Protein AF-N6U558-F1 (afdb_monomer)

Solvent-accessible surface area (backbone atoms only — not comparable to full-atom values): 6284 Å² total; per-residue (Å²): 113,71,83,38,68,49,45,67,68,68,75,43,66,54,74,41,62,92,48,50,87,81,51,66,92,85,68,56,71,74,78,37,40,43,62,58,72,71,49,43,50,45,46,43,56,66,49,49,54,56,48,51,57,55,50,53,52,51,52,54,50,51,51,52,52,51,52,53,49,53,53,50,50,52,53,51,51,53,49,51,51,50,54,54,50,51,55,50,51,51,54,52,51,53,51,50,52,52,52,52,51,51,50,52,55,56,58,73,74,106

Mean predicted aligned error: 11.91 Å

Structure (mmCIF, N/CA/C/O backbone):
data_AF-N6U558-F1
#
_entry.id   AF-N6U558-F1
#
loop_
_atom_site.group_PDB
_atom_site.id
_atom_site.type_symbol
_atom_site.label_atom_id
_atom_site.label_alt_id
_atom_site.label_comp_id
_atom_site.label_asym_id
_atom_site.label_entity_id
_atom_site.label_seq_id
_atom_site.pdbx_PDB_ins_code
_atom_site.Cartn_x
_atom_site.Cartn_y
_atom_site.Cartn_z
_atom_site.occupancy
_atom_site.B_iso_or_equiv
_atom_site.auth_seq_id
_atom_site.auth_comp_id
_atom_site.auth_asym_id
_atom_site.auth_atom_id
_atom_site.pdbx_PDB_model_num
ATOM 1 N N . MET A 1 1 ? -12.692 8.565 14.678 1.00 76.25 1 MET A N 1
ATOM 2 C CA . MET A 1 1 ? -13.703 7.898 15.538 1.00 76.25 1 MET A CA 1
ATOM 3 C C . MET A 1 1 ? -13.441 8.181 17.005 1.00 76.25 1 MET A C 1
ATOM 5 O O . MET A 1 1 ? -14.279 8.817 17.620 1.00 76.25 1 MET A O 1
ATOM 9 N N . CYS A 1 2 ? -12.275 7.806 17.535 1.00 80.00 2 CYS A N 1
ATOM 10 C CA . CYS A 1 2 ? -11.900 8.080 18.928 1.00 80.00 2 CYS A CA 1
ATOM 11 C C . CYS A 1 2 ? -11.617 9.561 19.241 1.00 80.00 2 CYS A C 1
ATOM 13 O O . CYS A 1 2 ? -11.763 9.974 20.381 1.00 80.00 2 CYS A O 1
ATOM 15 N N . GLU A 1 3 ? -11.274 10.372 18.235 1.00 81.75 3 GLU A N 1
ATOM 16 C CA . GLU A 1 3 ? -11.120 11.830 18.384 1.00 81.75 3 GLU A CA 1
ATOM 17 C C . GLU A 1 3 ? -12.453 12.599 18.371 1.00 81.75 3 GLU A C 1
ATOM 19 O O . GLU A 1 3 ? -12.466 13.814 18.551 1.00 81.75 3 GLU A O 1
ATOM 24 N N . ASN A 1 4 ? -13.591 11.927 18.142 1.00 84.25 4 ASN A N 1
ATOM 25 C CA . ASN A 1 4 ? -14.886 12.602 18.180 1.00 84.25 4 ASN A CA 1
ATOM 26 C C . ASN A 1 4 ? -15.217 12.976 19.640 1.00 84.25 4 ASN A C 1
ATOM 28 O O . ASN A 1 4 ? -15.329 12.072 20.474 1.00 84.25 4 ASN A O 1
ATOM 32 N N . PRO A 1 5 ? -15.445 14.264 19.960 1.00 82.06 5 PRO A N 1
ATOM 33 C CA . PRO A 1 5 ? -15.710 14.708 21.327 1.00 82.06 5 PRO A CA 1
ATOM 34 C C . PRO A 1 5 ? -16.954 14.064 21.951 1.00 82.06 5 PRO A C 1
ATOM 36 O O . PRO A 1 5 ? -16.992 13.912 23.167 1.00 82.06 5 PRO A O 1
ATOM 39 N N . ARG A 1 6 ? -17.945 13.639 21.152 1.00 82.12 6 ARG A N 1
ATOM 40 C CA . ARG A 1 6 ? -19.150 12.944 21.645 1.00 82.12 6 ARG A CA 1
ATOM 41 C C . ARG A 1 6 ? -18.889 11.489 22.040 1.00 82.12 6 ARG A C 1
ATOM 43 O O . ARG A 1 6 ? -19.523 10.980 22.955 1.00 82.12 6 ARG A O 1
ATOM 50 N N . VAL A 1 7 ? -17.931 10.838 21.383 1.00 82.81 7 VAL A N 1
ATOM 51 C CA . VAL A 1 7 ? -17.469 9.487 21.745 1.00 82.81 7 VAL A CA 1
ATOM 52 C C . VAL A 1 7 ? -16.530 9.567 22.950 1.00 82.81 7 VAL A C 1
ATOM 54 O O . VAL A 1 7 ? -16.625 8.756 23.866 1.00 82.81 7 VAL A O 1
ATOM 57 N N . ALA A 1 8 ? -15.673 10.593 22.997 1.00 76.12 8 ALA A N 1
ATOM 58 C CA . ALA A 1 8 ? -14.794 10.855 24.136 1.00 76.12 8 ALA A CA 1
ATOM 59 C C . ALA A 1 8 ? -15.571 11.211 25.418 1.00 76.12 8 ALA A C 1
ATOM 61 O O . ALA A 1 8 ? -15.141 10.851 26.510 1.00 76.12 8 ALA A O 1
ATOM 62 N N . SER A 1 9 ? -16.723 11.881 25.289 1.00 80.88 9 SER A N 1
ATOM 63 C CA . SER A 1 9 ? -17.636 12.189 26.397 1.00 80.88 9 SER A CA 1
ATOM 64 C C . SER A 1 9 ? -18.679 11.101 26.675 1.00 80.88 9 SER A C 1
ATOM 66 O O . SER A 1 9 ? -19.577 11.330 27.485 1.00 80.88 9 SER A O 1
ATOM 68 N N . LEU A 1 10 ? -18.568 9.930 26.027 1.00 78.44 10 LEU A N 1
ATOM 69 C CA . LEU A 1 10 ? -19.460 8.770 26.196 1.00 78.44 10 LEU A CA 1
ATOM 70 C C . LEU A 1 10 ? -20.935 9.045 25.851 1.00 78.44 10 LEU A C 1
ATOM 72 O O . LEU A 1 10 ? -21.815 8.281 26.243 1.00 78.44 10 LEU A O 1
ATOM 76 N N . GLN A 1 11 ? -21.217 10.124 25.117 1.00 79.50 11 GLN A N 1
ATOM 77 C CA . GLN A 1 11 ? -22.566 10.454 24.654 1.00 79.50 11 GLN A CA 1
ATOM 78 C C . GLN A 1 11 ? -22.989 9.625 23.442 1.00 79.50 11 GLN A C 1
ATOM 80 O O . GLN A 1 11 ? -24.173 9.336 23.299 1.00 79.50 11 GLN A O 1
ATOM 85 N N . ASP A 1 12 ? -22.037 9.259 22.581 1.00 81.62 12 ASP A N 1
ATOM 86 C CA . ASP A 1 12 ? -22.270 8.422 21.404 1.00 81.62 12 ASP A CA 1
ATOM 87 C C . ASP A 1 12 ? -21.420 7.148 21.464 1.00 81.62 12 ASP A C 1
ATOM 89 O O . ASP A 1 12 ? -20.287 7.150 21.954 1.00 81.62 12 ASP A O 1
ATOM 93 N N . SER A 1 13 ? -21.958 6.064 20.903 1.00 83.69 13 SER A N 1
ATOM 94 C CA . SER A 1 13 ? -21.240 4.810 20.705 1.00 83.69 13 SER A CA 1
ATOM 95 C C . SER A 1 13 ? -20.487 4.769 19.376 1.00 83.69 13 SER A C 1
ATOM 97 O O . SER A 1 13 ? -20.794 5.499 18.430 1.00 83.69 13 SER A O 1
ATOM 99 N N . ILE A 1 14 ? -19.463 3.914 19.295 1.00 87.00 14 ILE A N 1
ATOM 100 C CA . ILE A 1 14 ? -18.736 3.695 18.039 1.00 87.00 14 ILE A CA 1
ATOM 101 C C . ILE A 1 14 ? -19.512 2.662 17.228 1.00 87.00 14 ILE A C 1
ATOM 103 O O . ILE A 1 14 ? -19.491 1.473 17.545 1.00 87.00 14 ILE A O 1
ATOM 107 N N . ASP A 1 15 ? -20.193 3.125 16.183 1.00 88.56 15 ASP A N 1
ATOM 108 C CA . ASP A 1 15 ? -20.965 2.274 15.284 1.00 88.56 15 ASP A CA 1
ATOM 109 C C . ASP A 1 15 ? -20.090 1.738 14.134 1.00 88.56 15 ASP A C 1
ATOM 111 O O . ASP A 1 15 ? -19.544 2.500 13.328 1.00 88.56 15 ASP A O 1
ATOM 115 N N . LEU A 1 16 ? -19.940 0.412 14.064 1.00 88.88 16 LEU A N 1
ATOM 116 C CA . LEU A 1 16 ? -19.176 -0.300 13.034 1.00 88.88 16 LEU A CA 1
ATOM 117 C C . LEU A 1 16 ? -20.085 -0.955 11.985 1.00 88.88 16 LEU A C 1
ATOM 119 O O . LEU A 1 16 ? -19.591 -1.696 11.137 1.00 88.88 16 LEU A O 1
ATOM 123 N N . THR A 1 17 ? -21.391 -0.673 11.982 1.00 87.31 17 THR A N 1
ATOM 124 C CA . THR A 1 17 ? -22.338 -1.229 10.995 1.00 87.31 17 THR A CA 1
ATOM 125 C C . THR A 1 17 ? -21.988 -0.867 9.550 1.00 87.31 17 THR A C 1
ATOM 127 O O . THR A 1 17 ? -22.227 -1.666 8.648 1.00 87.31 17 THR A O 1
ATOM 130 N N . GLN A 1 18 ? -21.334 0.275 9.306 1.00 87.31 18 GLN A N 1
ATOM 131 C CA . GLN A 1 18 ? -20.793 0.612 7.978 1.00 87.31 18 GLN A CA 1
ATOM 132 C C . GLN A 1 18 ? -19.755 -0.408 7.473 1.00 87.31 18 GLN A C 1
ATOM 134 O O . GLN A 1 18 ? -19.547 -0.551 6.271 1.00 87.31 18 GLN A O 1
ATOM 139 N N . PHE A 1 19 ? -19.128 -1.145 8.390 1.00 89.12 19 PHE A N 1
ATOM 140 C CA . PHE A 1 19 ? -18.164 -2.202 8.116 1.00 89.12 19 PHE A CA 1
ATOM 141 C C . PHE A 1 19 ? -18.780 -3.595 8.251 1.00 89.12 19 PHE A C 1
ATOM 143 O O . PHE A 1 19 ? -18.049 -4.546 8.507 1.00 89.12 19 PHE A O 1
ATOM 150 N N . TYR A 1 20 ? -20.099 -3.751 8.067 1.00 88.06 20 TYR A N 1
ATOM 151 C CA . TYR A 1 20 ? -20.781 -5.047 8.208 1.00 88.06 20 TYR A CA 1
ATOM 152 C C . TYR A 1 20 ? -20.110 -6.179 7.407 1.00 88.06 20 TYR A C 1
ATOM 154 O O . TYR A 1 20 ? -20.148 -7.330 7.825 1.00 88.06 20 TYR A O 1
ATOM 162 N N . PHE A 1 21 ? -19.453 -5.854 6.288 1.00 89.31 21 PHE A N 1
ATOM 163 C CA . PHE A 1 21 ? -18.731 -6.807 5.444 1.00 89.31 21 PHE A CA 1
ATOM 164 C C . PHE A 1 21 ? -17.482 -7.422 6.102 1.00 89.31 21 PHE A C 1
ATOM 166 O O . PHE A 1 21 ? -17.015 -8.460 5.641 1.00 89.31 21 PHE A O 1
ATOM 173 N N . LEU A 1 22 ? -16.936 -6.813 7.164 1.00 90.38 22 LEU A N 1
ATOM 174 C CA . LEU A 1 22 ? -15.859 -7.402 7.972 1.00 90.38 22 LEU A CA 1
ATOM 175 C C . LEU A 1 22 ? -16.379 -8.451 8.965 1.00 90.38 22 LEU A C 1
ATOM 177 O O . LEU A 1 22 ? -15.579 -9.207 9.517 1.00 90.38 22 LEU A O 1
ATOM 181 N N . PHE A 1 23 ? -17.687 -8.491 9.223 1.00 90.50 23 PHE A N 1
ATOM 182 C CA . PHE A 1 23 ? -18.272 -9.366 10.230 1.00 90.50 23 PHE A CA 1
ATOM 183 C C . PHE A 1 23 ? -18.821 -10.656 9.597 1.00 90.50 23 PHE A C 1
ATOM 185 O O . PHE A 1 23 ? -19.368 -10.625 8.493 1.00 90.50 23 PHE A O 1
ATOM 192 N N . PRO A 1 24 ? -18.719 -11.807 10.288 1.00 91.12 24 PRO A N 1
ATOM 193 C CA . PRO A 1 24 ? -19.318 -13.058 9.832 1.00 91.12 24 PRO A CA 1
ATOM 194 C C . PRO A 1 24 ? -20.832 -12.949 9.600 1.00 91.12 24 PRO A C 1
ATOM 196 O O . PRO 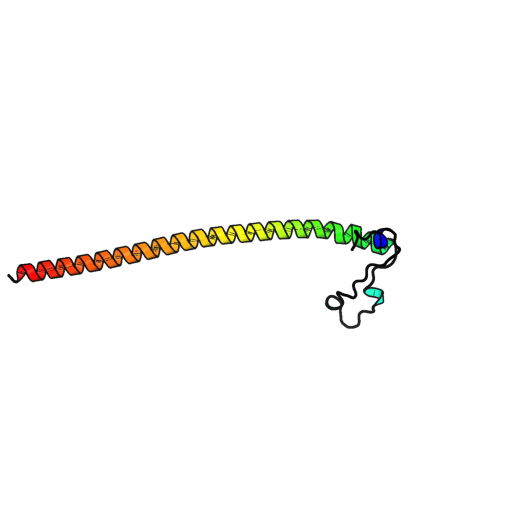A 1 24 ? -21.534 -12.194 10.284 1.00 91.12 24 PRO A O 1
ATOM 199 N N . ALA A 1 25 ? -21.356 -13.753 8.672 1.00 89.25 25 ALA A N 1
ATOM 200 C CA . ALA A 1 25 ? -22.787 -13.799 8.385 1.00 89.25 25 ALA A CA 1
ATOM 201 C C . ALA A 1 25 ? -23.601 -14.142 9.649 1.00 89.25 25 ALA A C 1
ATOM 203 O O . ALA A 1 25 ? -23.280 -15.087 10.367 1.00 89.25 25 ALA A O 1
ATOM 204 N N . GLY A 1 26 ? -24.659 -13.369 9.916 1.00 86.50 26 GLY A N 1
ATOM 205 C CA . GLY A 1 26 ? -25.514 -13.541 11.099 1.00 86.50 26 GLY A CA 1
ATOM 206 C C . GLY A 1 26 ? -25.057 -12.786 12.355 1.00 86.50 26 GLY A C 1
ATOM 207 O O . GLY A 1 26 ? -25.681 -12.938 13.405 1.00 86.50 26 GLY A O 1
ATOM 208 N N . THR A 1 27 ? -24.011 -11.956 12.268 1.00 89.81 27 THR A N 1
ATOM 209 C CA . THR A 1 27 ? -23.601 -11.084 13.381 1.00 89.81 27 THR A CA 1
ATOM 210 C C . THR A 1 27 ? -24.729 -10.115 13.750 1.00 89.81 27 THR A C 1
ATOM 212 O O . THR A 1 27 ? -25.261 -9.399 12.901 1.00 89.81 27 THR A O 1
ATOM 215 N N . ARG A 1 28 ? -25.108 -10.091 15.033 1.00 87.69 28 ARG A N 1
ATOM 216 C CA . ARG A 1 28 ? -26.146 -9.188 15.550 1.00 87.69 28 ARG A CA 1
ATOM 217 C C . ARG A 1 28 ? -25.654 -7.744 15.579 1.00 87.69 28 ARG A C 1
ATOM 219 O O . ARG A 1 28 ? -24.484 -7.494 15.859 1.00 87.69 28 ARG A O 1
ATOM 226 N N . GLN A 1 29 ? -26.562 -6.790 15.363 1.00 84.50 29 GLN A N 1
ATOM 227 C CA . GLN A 1 29 ? -26.215 -5.362 15.341 1.00 84.50 29 GLN A CA 1
ATOM 228 C C . GLN A 1 29 ? -25.626 -4.847 16.656 1.00 84.50 29 GLN A C 1
ATOM 230 O O . GLN A 1 29 ? -24.755 -3.985 16.628 1.00 84.50 29 GLN A O 1
ATOM 235 N N . GLU A 1 30 ? -26.029 -5.421 17.789 1.00 83.75 30 GLU A N 1
ATOM 236 C CA . GLU A 1 30 ? -25.462 -5.118 19.109 1.00 83.75 30 GLU A CA 1
ATOM 237 C C . GLU A 1 30 ? -23.954 -5.400 19.204 1.00 83.75 30 GLU A C 1
ATOM 239 O O . GLU A 1 30 ? -23.230 -4.656 19.852 1.00 83.75 30 GLU A O 1
ATOM 244 N N . HIS A 1 31 ? -23.448 -6.416 18.498 1.00 84.31 31 HIS A N 1
ATOM 245 C CA . HIS A 1 31 ? -22.018 -6.747 18.477 1.00 84.31 31 HIS A CA 1
ATOM 246 C C . HIS A 1 31 ? -21.214 -5.910 17.475 1.00 84.31 31 HIS A C 1
ATOM 248 O O . HIS A 1 31 ? -19.988 -5.980 17.458 1.00 84.31 31 HIS A O 1
ATOM 254 N N . MET A 1 32 ? -21.894 -5.118 16.643 1.00 86.12 32 MET A N 1
ATOM 255 C CA . MET A 1 32 ? -21.270 -4.184 15.704 1.00 86.12 32 MET A CA 1
ATOM 256 C C . MET A 1 32 ? -21.155 -2.770 16.286 1.00 86.12 32 MET A C 1
ATOM 258 O O . MET A 1 32 ? -20.690 -1.864 15.601 1.00 86.12 32 MET A O 1
ATOM 262 N N . LYS A 1 33 ? -21.559 -2.562 17.543 1.00 88.56 33 LYS A N 1
ATOM 263 C CA . LYS A 1 33 ? -21.426 -1.287 18.248 1.00 88.56 33 LYS A CA 1
ATOM 264 C C . LYS A 1 33 ? -20.517 -1.459 19.454 1.00 88.56 33 LYS A C 1
ATOM 266 O O . LYS A 1 33 ? -20.647 -2.419 20.208 1.00 88.56 33 LYS A O 1
ATOM 271 N N . VAL A 1 34 ? -19.592 -0.523 19.645 1.00 86.88 34 VAL A N 1
ATOM 272 C CA . VAL A 1 34 ? -18.768 -0.469 20.856 1.00 86.88 34 VAL A CA 1
ATOM 273 C C . VAL A 1 34 ? -19.433 0.494 21.827 1.00 86.88 34 VAL A C 1
ATOM 275 O O . VAL A 1 34 ? -19.417 1.711 21.624 1.00 86.88 34 VAL A O 1
ATOM 278 N N . GLU A 1 35 ? -20.038 -0.072 22.868 1.00 83.31 35 GLU A N 1
ATOM 279 C CA . GLU A 1 35 ? -20.814 0.649 23.877 1.00 83.31 35 GLU A CA 1
ATOM 280 C C . GLU A 1 35 ? -20.232 0.442 25.278 1.00 83.31 35 GLU A C 1
ATOM 282 O O . GLU A 1 35 ? -19.702 -0.625 25.600 1.00 83.31 35 GLU A O 1
ATOM 287 N N . GLY A 1 36 ? -20.353 1.466 26.123 1.00 83.12 36 GLY A N 1
ATOM 288 C CA . GLY A 1 36 ? -19.869 1.455 27.502 1.00 83.12 36 GLY A CA 1
ATOM 289 C C . GLY A 1 36 ? -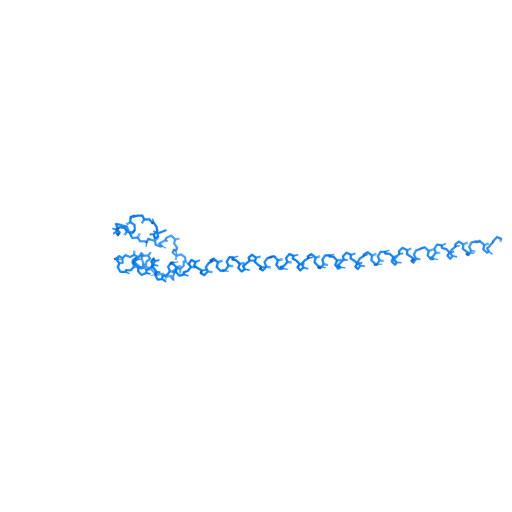18.439 1.975 27.667 1.00 83.12 36 GLY A C 1
ATOM 290 O O . GLY A 1 36 ? -17.567 1.771 26.822 1.00 83.12 36 GLY A O 1
ATOM 291 N N . GLU A 1 37 ? -18.195 2.634 28.800 1.00 82.38 37 GLU A N 1
ATOM 292 C CA . GLU A 1 37 ? -16.940 3.337 29.094 1.00 82.38 37 GLU A CA 1
ATOM 293 C C . GLU A 1 37 ? -15.708 2.438 28.996 1.00 82.38 37 GLU A C 1
ATOM 295 O O . GLU A 1 37 ? -14.723 2.792 28.346 1.00 82.38 37 GLU A O 1
ATOM 300 N N . SER A 1 38 ? -15.777 1.238 29.576 1.00 83.75 38 SER A N 1
ATOM 301 C CA . SER A 1 38 ? -14.658 0.292 29.541 1.00 83.75 38 SER A CA 1
ATOM 302 C C . SER A 1 38 ? -14.329 -0.175 28.120 1.00 83.75 38 SER A C 1
ATOM 304 O O . SER A 1 38 ? -13.154 -0.294 27.775 1.00 83.75 38 SER A O 1
ATOM 306 N N . ASN A 1 39 ? -15.345 -0.418 27.288 1.00 84.69 39 ASN A N 1
ATOM 307 C CA . ASN A 1 39 ? -15.155 -0.956 25.940 1.00 84.69 39 ASN A CA 1
ATOM 308 C C . ASN A 1 39 ? -14.657 0.119 24.973 1.00 84.69 39 ASN A C 1
ATOM 310 O O . ASN A 1 39 ? -13.749 -0.142 24.188 1.00 84.69 39 ASN A O 1
ATOM 314 N N . VAL A 1 40 ? -15.199 1.338 25.062 1.00 85.88 40 VAL A N 1
ATOM 315 C CA . VAL A 1 40 ? -14.739 2.482 24.259 1.00 85.88 40 VAL A CA 1
ATOM 316 C C . VAL A 1 40 ? -13.295 2.834 24.616 1.00 85.88 40 VAL A C 1
ATOM 318 O O . VAL A 1 40 ? -12.469 3.028 23.722 1.00 85.88 40 VAL A O 1
ATOM 321 N N . LYS A 1 41 ? -12.953 2.845 25.911 1.00 83.31 41 LYS A N 1
ATOM 322 C CA . LYS A 1 41 ? -11.586 3.113 26.367 1.00 83.31 41 LYS A CA 1
ATOM 323 C C . LYS A 1 41 ? -10.605 2.041 25.898 1.00 83.31 41 LYS A C 1
ATOM 325 O O . LYS A 1 41 ? -9.557 2.400 25.367 1.00 83.31 41 LYS A O 1
ATOM 330 N N . ALA A 1 42 ? -10.951 0.760 26.045 1.00 85.25 42 ALA A N 1
ATOM 331 C CA . ALA A 1 42 ? -10.124 -0.340 25.552 1.00 85.25 42 ALA A CA 1
ATOM 332 C C . ALA A 1 42 ? -9.938 -0.246 24.030 1.00 85.25 42 ALA A C 1
ATOM 334 O O . ALA A 1 42 ? -8.811 -0.287 23.547 1.00 85.25 42 ALA A O 1
ATOM 335 N N . PHE A 1 43 ? -11.017 -0.022 23.271 1.00 86.31 43 PHE A N 1
ATOM 336 C CA . PHE A 1 43 ? -10.969 0.137 21.815 1.00 86.31 43 PHE A CA 1
ATOM 337 C C . PHE A 1 43 ? -10.014 1.257 21.383 1.00 86.31 43 PHE A C 1
ATOM 339 O O . PHE A 1 43 ? -9.093 1.036 20.595 1.00 86.31 43 PHE A O 1
ATOM 346 N N . CYS A 1 44 ? -10.202 2.457 21.927 1.00 84.06 44 CYS A N 1
ATOM 347 C CA . CYS A 1 44 ? -9.442 3.626 21.507 1.00 84.06 44 CYS A CA 1
ATOM 348 C C . CYS A 1 44 ? -7.984 3.606 21.975 1.00 84.06 44 CYS A C 1
ATOM 350 O O . CYS A 1 44 ? -7.106 4.025 21.222 1.00 84.06 44 CYS A O 1
ATOM 352 N N . LYS A 1 45 ? -7.717 3.104 23.185 1.00 82.75 45 LYS A N 1
ATOM 353 C CA . LYS A 1 45 ? -6.370 3.101 23.761 1.00 82.75 45 LYS A CA 1
ATOM 354 C C . LYS A 1 45 ? -5.563 1.863 23.379 1.00 82.75 45 LYS A C 1
ATOM 356 O O . LYS A 1 45 ? -4.438 1.982 22.912 1.00 82.75 45 LYS A O 1
ATOM 361 N N . ASP A 1 46 ? -6.128 0.672 23.540 1.00 81.25 46 ASP A N 1
ATOM 362 C CA . ASP A 1 46 ? -5.349 -0.563 23.405 1.00 81.25 46 ASP A CA 1
ATOM 363 C C . ASP A 1 46 ? -5.262 -1.038 21.950 1.00 81.25 46 ASP A C 1
ATOM 365 O O . ASP A 1 46 ? -4.240 -1.592 21.535 1.00 81.25 46 ASP A O 1
ATOM 369 N N . TYR A 1 47 ? -6.307 -0.790 21.152 1.00 82.06 47 TYR A N 1
ATOM 370 C CA . TYR A 1 47 ? -6.364 -1.246 19.763 1.00 82.06 47 TYR A CA 1
ATOM 371 C C . TYR A 1 47 ? -5.986 -0.141 18.769 1.00 82.06 47 TYR A C 1
ATOM 373 O O . TYR A 1 47 ? -5.057 -0.326 17.983 1.00 82.06 47 TYR A O 1
ATOM 381 N N . VAL A 1 48 ? -6.654 1.017 18.795 1.00 84.50 48 VAL A N 1
ATOM 382 C CA . VAL A 1 48 ? -6.456 2.062 17.767 1.00 84.50 48 VAL A CA 1
ATOM 383 C C . VAL A 1 48 ? -5.079 2.728 17.863 1.00 84.50 48 VAL A C 1
ATOM 385 O O . VAL A 1 48 ? -4.386 2.873 16.850 1.00 84.50 48 VAL A O 1
ATOM 388 N N . GLU A 1 49 ? -4.643 3.098 19.068 1.00 81.50 49 G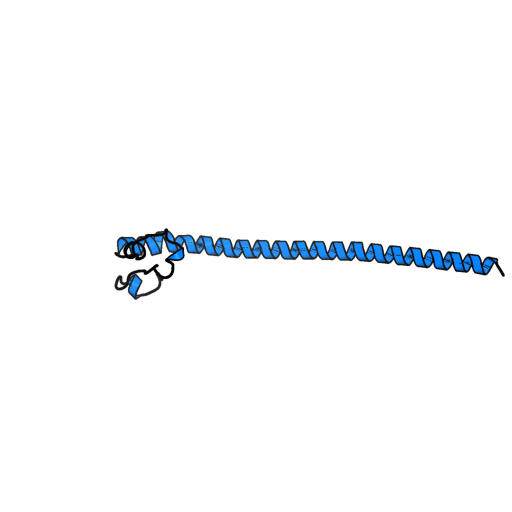LU A N 1
ATOM 389 C CA . GLU A 1 49 ? -3.358 3.782 19.268 1.00 81.50 49 GLU A CA 1
ATOM 390 C C . GLU A 1 49 ? -2.178 2.900 18.826 1.00 81.50 49 GLU A C 1
ATOM 392 O O . GLU A 1 49 ? -1.303 3.330 18.071 1.00 81.50 49 GLU A O 1
ATOM 397 N N . LYS A 1 50 ? -2.210 1.611 19.187 1.00 80.50 50 LYS A N 1
ATOM 398 C CA . LYS A 1 50 ? -1.175 0.640 18.806 1.00 80.50 50 LYS A CA 1
ATOM 399 C C . LYS A 1 50 ? -1.128 0.381 17.296 1.00 80.50 50 LYS A C 1
ATOM 401 O O . LYS A 1 50 ? -0.042 0.236 16.729 1.00 80.50 50 LYS A O 1
ATOM 406 N N . VAL A 1 51 ? -2.285 0.324 16.634 1.00 83.88 51 VAL A N 1
ATOM 407 C CA . VAL A 1 51 ? -2.369 0.090 15.181 1.00 83.88 51 VAL A CA 1
ATOM 408 C C . VAL A 1 51 ? -1.811 1.272 14.390 1.00 83.88 51 VAL A C 1
ATOM 410 O O . VAL A 1 51 ? -1.191 1.066 13.347 1.00 83.88 51 VAL A O 1
ATOM 413 N N . THR A 1 52 ? -1.941 2.494 14.905 1.00 85.06 52 THR A N 1
ATOM 414 C CA . THR A 1 52 ? -1.422 3.701 14.241 1.00 85.06 52 THR A CA 1
ATOM 415 C C . THR A 1 52 ? 0.084 3.607 13.979 1.00 85.06 52 THR A C 1
ATOM 417 O O . THR A 1 52 ? 0.543 3.888 12.872 1.00 85.06 52 THR A O 1
ATOM 420 N N . ILE A 1 53 ? 0.860 3.131 14.956 1.00 86.38 53 ILE A N 1
ATOM 421 C CA . ILE A 1 53 ? 2.316 2.973 14.808 1.00 86.38 53 ILE A CA 1
ATOM 422 C C . ILE A 1 53 ? 2.645 1.914 13.749 1.00 86.38 53 ILE A C 1
ATOM 424 O O . ILE A 1 53 ? 3.507 2.133 12.899 1.00 86.38 53 ILE A O 1
ATOM 428 N N . MET A 1 54 ? 1.931 0.783 13.761 1.00 86.94 54 MET A N 1
ATOM 429 C CA . MET A 1 54 ? 2.108 -0.277 12.761 1.00 86.94 54 MET A CA 1
ATOM 430 C C . MET A 1 54 ? 1.818 0.230 11.344 1.00 86.94 54 MET A C 1
ATOM 432 O O . MET A 1 54 ? 2.548 -0.104 10.413 1.00 86.94 54 MET A O 1
ATOM 436 N N . PHE A 1 55 ? 0.799 1.077 11.186 1.00 90.69 55 PHE A N 1
ATOM 437 C CA . PHE A 1 55 ? 0.457 1.680 9.902 1.00 90.69 55 PHE A CA 1
ATOM 438 C C . PHE A 1 55 ? 1.550 2.627 9.395 1.00 90.69 55 PHE A C 1
ATOM 440 O O . PHE A 1 55 ? 1.937 2.542 8.231 1.00 90.69 55 PHE A O 1
ATOM 447 N N . ILE A 1 56 ? 2.098 3.483 10.265 1.00 91.75 56 ILE A N 1
ATOM 448 C CA . ILE A 1 56 ? 3.203 4.384 9.902 1.00 91.75 56 ILE A CA 1
ATOM 449 C C . ILE A 1 56 ? 4.424 3.575 9.449 1.00 91.75 56 ILE A C 1
ATOM 451 O O . ILE A 1 56 ? 4.996 3.858 8.397 1.00 91.75 56 ILE A O 1
ATOM 455 N N . LEU A 1 57 ? 4.798 2.535 10.198 1.00 93.31 57 LEU A N 1
ATOM 456 C CA . LEU A 1 57 ? 5.923 1.669 9.838 1.00 93.31 57 LEU A CA 1
ATOM 457 C C . LEU A 1 57 ? 5.686 0.940 8.510 1.00 93.31 57 LEU A C 1
ATOM 459 O O . LEU A 1 57 ? 6.593 0.877 7.679 1.00 93.31 57 LEU A O 1
ATOM 463 N N . ALA A 1 58 ? 4.470 0.439 8.279 1.00 94.75 5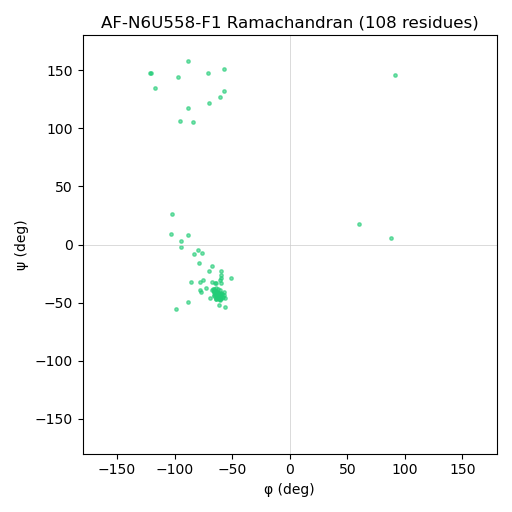8 ALA A N 1
ATOM 464 C CA . ALA A 1 58 ? 4.099 -0.197 7.020 1.00 94.75 58 ALA A CA 1
ATOM 465 C C . ALA A 1 58 ? 4.166 0.785 5.838 1.00 94.75 58 ALA A C 1
ATOM 467 O O . ALA A 1 58 ? 4.706 0.438 4.789 1.00 94.75 58 ALA A O 1
ATOM 468 N N . ALA A 1 59 ? 3.690 2.022 6.011 1.00 95.62 59 ALA A N 1
ATOM 469 C CA . ALA A 1 59 ? 3.747 3.056 4.980 1.00 95.62 59 ALA A CA 1
ATOM 470 C C . ALA A 1 59 ? 5.195 3.436 4.630 1.00 95.62 59 ALA A C 1
ATOM 472 O O . ALA A 1 59 ? 5.556 3.481 3.454 1.00 95.62 59 ALA A O 1
ATOM 473 N N . VAL A 1 60 ? 6.047 3.641 5.640 1.00 97.25 60 VAL A N 1
ATOM 474 C CA . VAL A 1 60 ? 7.478 3.918 5.435 1.00 97.25 60 VAL A CA 1
ATOM 475 C C . VAL A 1 60 ? 8.160 2.743 4.732 1.00 97.25 60 VAL A C 1
ATOM 477 O O . VAL A 1 60 ? 8.900 2.946 3.771 1.00 97.25 60 VAL A O 1
ATOM 480 N N . SER A 1 61 ? 7.872 1.509 5.155 1.00 96.69 61 SER A N 1
ATOM 481 C CA . SER A 1 61 ? 8.404 0.302 4.517 1.00 96.69 61 SER A CA 1
ATOM 482 C C . SER A 1 61 ? 7.985 0.196 3.047 1.00 96.69 61 SER A C 1
ATOM 484 O O . SER A 1 61 ? 8.834 -0.048 2.191 1.00 96.69 61 SER A O 1
ATOM 486 N N . ALA A 1 62 ? 6.715 0.459 2.729 1.00 97.50 62 ALA A N 1
ATOM 487 C CA . ALA A 1 62 ? 6.221 0.446 1.355 1.00 97.50 62 ALA A CA 1
ATOM 488 C C . ALA A 1 62 ? 6.941 1.480 0.474 1.00 97.50 62 ALA A C 1
ATOM 490 O O . ALA A 1 62 ? 7.351 1.156 -0.641 1.00 97.50 62 ALA A O 1
ATOM 491 N N . VAL A 1 63 ? 7.167 2.697 0.983 1.00 96.88 63 VAL A N 1
ATOM 492 C CA . VAL A 1 63 ? 7.929 3.733 0.265 1.00 96.88 63 VAL A CA 1
ATOM 493 C C . VAL A 1 63 ? 9.366 3.282 0.005 1.00 96.88 63 VAL A C 1
ATOM 495 O O . VAL A 1 63 ? 9.851 3.426 -1.117 1.00 96.88 63 VAL A O 1
ATOM 498 N N . LEU A 1 64 ? 10.037 2.693 0.999 1.00 97.12 64 LEU A N 1
ATOM 499 C CA . LEU A 1 64 ? 11.398 2.174 0.830 1.00 97.12 64 LEU A CA 1
ATOM 500 C C . LEU A 1 64 ? 11.461 1.086 -0.246 1.00 97.12 64 LEU A C 1
ATOM 502 O O . LEU A 1 64 ? 12.327 1.149 -1.115 1.00 97.12 64 LEU A O 1
ATOM 506 N N . VAL A 1 65 ? 10.518 0.139 -0.242 1.00 98.06 65 VAL A N 1
ATOM 507 C CA . VAL A 1 65 ? 10.439 -0.920 -1.262 1.00 98.06 65 VAL A CA 1
ATOM 508 C C . VAL A 1 65 ? 10.231 -0.329 -2.656 1.00 98.06 65 VAL A C 1
ATOM 510 O O . VAL A 1 65 ? 10.919 -0.727 -3.596 1.00 98.06 65 VAL A O 1
ATOM 513 N N . ILE A 1 66 ? 9.334 0.650 -2.802 1.00 97.75 66 ILE A N 1
ATOM 514 C CA . ILE A 1 66 ? 9.094 1.327 -4.086 1.00 97.75 66 ILE A CA 1
ATOM 515 C C . ILE A 1 66 ? 10.367 2.025 -4.574 1.00 97.75 66 ILE A C 1
ATOM 517 O O . ILE A 1 66 ? 10.744 1.867 -5.735 1.00 97.75 66 ILE A O 1
ATOM 521 N N . LEU A 1 67 ? 11.070 2.749 -3.698 1.00 96.75 67 LEU A N 1
ATOM 522 C CA . LEU A 1 67 ? 12.333 3.396 -4.054 1.00 96.75 67 LEU A CA 1
ATOM 523 C C . LEU A 1 67 ? 13.392 2.371 -4.469 1.00 96.75 67 LEU A C 1
ATOM 525 O O . LEU A 1 67 ? 14.062 2.577 -5.482 1.00 96.75 67 LEU A O 1
ATOM 529 N N . SER A 1 68 ? 13.524 1.255 -3.749 1.00 96.69 68 SER A N 1
ATOM 530 C CA . SER A 1 68 ? 14.432 0.168 -4.130 1.00 96.69 68 SER A CA 1
ATOM 531 C C . SER A 1 68 ? 14.094 -0.411 -5.506 1.00 96.69 68 SER A C 1
ATOM 533 O O . SER A 1 68 ? 14.997 -0.626 -6.314 1.00 96.69 68 SER A O 1
ATOM 535 N N . LEU A 1 69 ? 12.809 -0.607 -5.813 1.00 97.00 69 LEU A N 1
ATOM 536 C CA . LEU A 1 69 ? 12.364 -1.097 -7.120 1.00 97.00 69 LEU A CA 1
ATOM 537 C C . LEU A 1 69 ? 12.656 -0.101 -8.247 1.00 97.00 69 LEU A C 1
ATOM 539 O O . LEU A 1 69 ? 13.110 -0.513 -9.311 1.00 97.00 69 LEU A O 1
ATOM 543 N N . ILE A 1 70 ? 12.460 1.200 -8.019 1.00 97.44 70 ILE A N 1
ATOM 544 C CA . ILE A 1 70 ? 12.802 2.239 -9.003 1.00 97.44 70 ILE A CA 1
ATOM 545 C C . ILE A 1 70 ? 14.301 2.206 -9.319 1.00 97.44 70 ILE A C 1
ATOM 547 O O . ILE A 1 70 ? 14.679 2.227 -10.489 1.00 97.44 70 ILE A O 1
ATOM 551 N N . HIS A 1 71 ? 15.157 2.105 -8.298 1.00 94.81 71 HIS A N 1
ATOM 552 C CA . HIS A 1 71 ? 16.605 1.993 -8.503 1.00 94.81 71 HIS A CA 1
ATOM 553 C C . HIS A 1 71 ? 16.969 0.715 -9.260 1.00 94.81 71 HIS A C 1
ATOM 555 O O . HIS A 1 71 ? 17.768 0.756 -10.194 1.00 94.81 71 HIS A O 1
ATOM 561 N N . TYR A 1 72 ? 16.346 -0.409 -8.907 1.00 96.25 72 TYR A N 1
ATOM 562 C CA . TYR A 1 72 ? 16.545 -1.666 -9.617 1.00 96.25 72 TYR A CA 1
ATOM 563 C C . TYR A 1 72 ? 16.173 -1.550 -11.103 1.00 96.25 72 TYR A C 1
ATOM 565 O O . TYR A 1 72 ? 16.961 -1.934 -11.968 1.00 96.25 72 TYR A O 1
ATOM 573 N N . LEU A 1 73 ? 15.021 -0.949 -11.414 1.00 93.06 73 LEU A N 1
ATOM 574 C CA . LEU A 1 73 ? 14.577 -0.710 -12.789 1.00 93.06 73 LEU A CA 1
ATOM 575 C C . LEU A 1 73 ? 15.498 0.251 -13.545 1.00 93.06 73 LEU A C 1
ATOM 577 O O . LEU A 1 73 ? 15.766 0.027 -14.723 1.00 93.06 73 LEU A O 1
ATOM 581 N N . MET A 1 74 ? 16.021 1.285 -12.883 1.00 94.81 74 MET A N 1
ATOM 582 C CA . MET A 1 74 ? 16.991 2.205 -13.480 1.00 94.81 74 MET A CA 1
ATOM 583 C C . MET A 1 74 ? 18.272 1.466 -13.894 1.00 94.81 74 MET A C 1
ATOM 585 O O . MET A 1 74 ? 18.725 1.612 -15.030 1.00 94.81 74 MET A O 1
ATOM 589 N N . CYS A 1 75 ? 18.818 0.623 -13.012 1.00 93.44 75 CYS A N 1
ATOM 590 C CA . CYS A 1 75 ? 19.988 -0.204 -13.314 1.00 93.44 75 CYS A CA 1
ATOM 591 C C . CYS A 1 75 ? 19.708 -1.201 -14.446 1.00 93.44 75 CYS A C 1
ATOM 593 O O . CYS A 1 75 ? 20.542 -1.378 -15.336 1.00 93.44 75 CYS A O 1
ATOM 595 N N . LEU A 1 76 ? 18.527 -1.825 -14.443 1.00 92.88 76 LEU A N 1
ATOM 596 C CA . LEU A 1 76 ? 18.105 -2.740 -15.501 1.00 92.88 76 LEU A CA 1
ATOM 597 C C . LEU A 1 76 ? 18.024 -2.022 -16.856 1.00 92.88 76 LEU A C 1
ATOM 599 O O . LEU A 1 76 ? 18.523 -2.533 -17.856 1.00 92.88 76 LEU A O 1
ATOM 603 N N . ALA A 1 77 ? 17.444 -0.820 -16.884 1.00 91.94 77 ALA A N 1
ATOM 604 C CA . ALA A 1 77 ? 17.317 -0.012 -18.091 1.00 91.94 77 ALA A CA 1
ATOM 605 C C . ALA A 1 77 ? 18.682 0.438 -18.631 1.00 91.94 77 ALA A C 1
ATOM 607 O O . ALA A 1 77 ? 18.914 0.359 -19.837 1.00 91.94 77 ALA A O 1
ATOM 608 N N . ALA A 1 78 ? 19.599 0.857 -17.754 1.00 91.88 78 ALA A N 1
ATOM 609 C CA . ALA A 1 78 ? 20.960 1.220 -18.141 1.00 91.88 78 ALA A CA 1
ATOM 610 C C . ALA A 1 78 ? 21.718 0.022 -18.735 1.00 91.88 78 ALA A C 1
ATOM 612 O O . ALA A 1 78 ? 22.359 0.156 -19.777 1.00 91.88 78 ALA A O 1
ATOM 613 N N . ASN A 1 79 ? 21.590 -1.157 -18.118 1.00 92.06 79 ASN A N 1
ATOM 614 C CA . ASN A 1 79 ? 22.192 -2.387 -18.628 1.00 92.06 79 ASN A CA 1
ATOM 615 C C . ASN A 1 79 ? 21.596 -2.776 -19.993 1.00 92.06 79 ASN A C 1
ATOM 617 O O . ASN A 1 79 ? 22.329 -2.996 -20.956 1.00 92.06 79 ASN A O 1
ATOM 621 N N . TYR A 1 80 ? 20.268 -2.750 -20.118 1.00 90.12 80 TYR A N 1
ATOM 622 C CA . TYR A 1 80 ? 19.590 -3.019 -21.384 1.00 90.12 80 TYR A CA 1
ATOM 623 C C . TYR A 1 80 ? 20.028 -2.058 -22.499 1.00 90.12 80 TYR A C 1
ATOM 625 O O . TYR A 1 80 ? 20.332 -2.494 -23.609 1.00 90.12 80 TYR A O 1
ATOM 633 N N . ALA A 1 81 ? 20.107 -0.756 -22.211 1.00 89.06 81 ALA A N 1
ATOM 634 C CA . ALA A 1 81 ? 20.576 0.238 -23.171 1.00 89.06 81 ALA A CA 1
ATOM 635 C C . ALA A 1 81 ? 22.039 0.001 -23.568 1.00 89.06 81 ALA A C 1
ATOM 637 O O . ALA A 1 81 ? 22.370 0.095 -24.748 1.00 89.06 81 ALA A O 1
ATOM 638 N N . HIS A 1 82 ? 22.901 -0.349 -22.611 1.00 86.38 82 HIS A N 1
ATOM 639 C CA . HIS A 1 82 ? 24.301 -0.664 -22.874 1.00 86.38 82 HIS A CA 1
ATOM 640 C C . HIS A 1 82 ? 24.450 -1.871 -23.812 1.00 86.38 82 HIS A C 1
ATOM 642 O O . HIS A 1 82 ? 25.103 -1.749 -24.847 1.00 86.38 82 HIS A O 1
ATOM 648 N N . ILE A 1 83 ? 23.797 -2.999 -23.508 1.00 85.62 83 ILE A N 1
ATOM 649 C CA . ILE A 1 83 ? 23.843 -4.208 -24.349 1.00 85.62 83 ILE A CA 1
ATOM 650 C C . ILE A 1 83 ? 23.298 -3.908 -25.748 1.00 85.62 83 ILE A C 1
ATOM 652 O O . ILE A 1 83 ? 23.953 -4.194 -26.748 1.00 85.62 83 ILE A O 1
ATOM 656 N N . ARG A 1 84 ? 22.135 -3.254 -25.837 1.00 86.19 84 ARG A N 1
ATOM 657 C CA . ARG A 1 84 ? 21.517 -2.919 -27.125 1.00 86.19 84 ARG A CA 1
ATOM 658 C C . ARG A 1 84 ? 22.391 -1.987 -27.966 1.00 86.19 84 ARG A C 1
ATOM 660 O O . ARG A 1 84 ? 22.453 -2.139 -29.185 1.00 86.19 84 ARG A O 1
ATOM 667 N N . ASN A 1 85 ? 23.059 -1.024 -27.335 1.00 80.44 85 ASN A N 1
ATOM 668 C CA . ASN A 1 85 ? 23.983 -0.129 -28.027 1.00 80.44 85 ASN A CA 1
ATOM 669 C C . ASN A 1 85 ? 25.222 -0.880 -28.529 1.00 80.44 85 ASN A C 1
ATOM 671 O O . ASN A 1 85 ? 25.654 -0.629 -29.653 1.00 80.44 85 ASN A O 1
ATOM 675 N N . GLN A 1 86 ? 25.759 -1.823 -27.747 1.00 83.12 86 GLN A N 1
ATOM 676 C CA . GLN A 1 86 ? 26.863 -2.680 -28.185 1.00 83.12 86 GLN A CA 1
ATOM 677 C C . GLN A 1 86 ? 26.470 -3.554 -29.381 1.00 83.12 86 GLN A C 1
ATOM 679 O O . GLN A 1 86 ? 27.203 -3.593 -30.366 1.00 83.12 86 GLN A O 1
ATO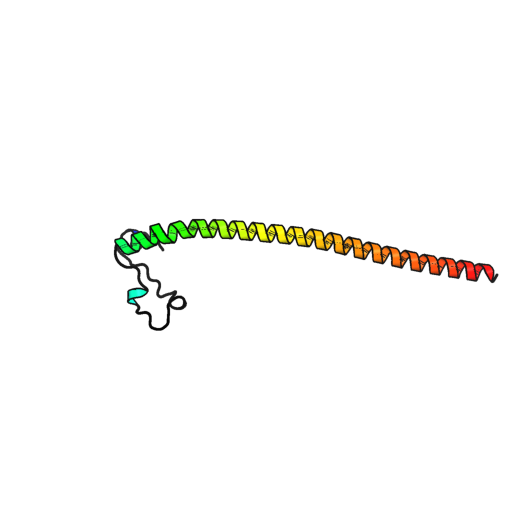M 684 N N . GLU A 1 87 ? 25.295 -4.187 -29.351 1.00 82.62 87 GLU A N 1
ATOM 685 C CA . GLU A 1 87 ? 24.786 -4.971 -30.486 1.00 82.62 87 GLU A CA 1
ATOM 686 C C . GLU A 1 87 ? 24.647 -4.121 -31.750 1.00 82.62 87 GLU A C 1
ATOM 688 O O . GLU A 1 87 ? 25.027 -4.544 -32.841 1.00 82.62 87 GLU A O 1
ATOM 693 N N . LYS A 1 88 ? 24.129 -2.895 -31.613 1.00 76.19 88 LYS A N 1
ATOM 694 C CA . LYS A 1 88 ? 24.013 -1.965 -32.740 1.00 76.19 88 LYS A CA 1
ATOM 695 C C . LYS A 1 88 ? 25.375 -1.574 -33.294 1.00 76.19 88 LYS A C 1
ATOM 697 O O . LYS A 1 88 ? 25.528 -1.525 -34.510 1.00 76.19 88 LYS A O 1
ATOM 702 N N . PHE A 1 89 ? 26.353 -1.325 -32.429 1.00 81.81 89 PHE A N 1
ATOM 703 C CA . PHE A 1 89 ? 27.707 -0.986 -32.853 1.00 81.81 89 PHE A CA 1
ATOM 704 C C . PHE A 1 89 ? 28.372 -2.133 -33.627 1.00 81.81 89 PHE A C 1
ATOM 706 O O . PHE A 1 89 ? 28.931 -1.895 -34.694 1.00 81.81 89 PHE A O 1
ATOM 713 N N . LEU A 1 90 ? 28.235 -3.373 -33.146 1.00 85.19 90 LEU A N 1
ATOM 714 C CA . LEU A 1 90 ? 28.725 -4.565 -33.849 1.00 85.19 90 LEU A CA 1
ATOM 715 C C . LEU A 1 90 ? 28.064 -4.722 -35.226 1.00 85.19 90 LEU A C 1
ATOM 717 O O . LEU A 1 90 ? 28.760 -4.891 -36.221 1.00 85.19 90 LEU A O 1
ATOM 721 N N . GLN A 1 91 ? 26.738 -4.551 -35.311 1.00 85.94 91 GLN A N 1
ATOM 722 C CA . GLN A 1 91 ? 26.016 -4.582 -36.592 1.00 85.94 91 GLN A CA 1
ATOM 723 C C . GLN A 1 91 ? 26.543 -3.540 -37.590 1.00 85.94 91 GLN A C 1
ATOM 725 O O . GLN A 1 91 ? 26.673 -3.836 -38.776 1.00 85.94 91 G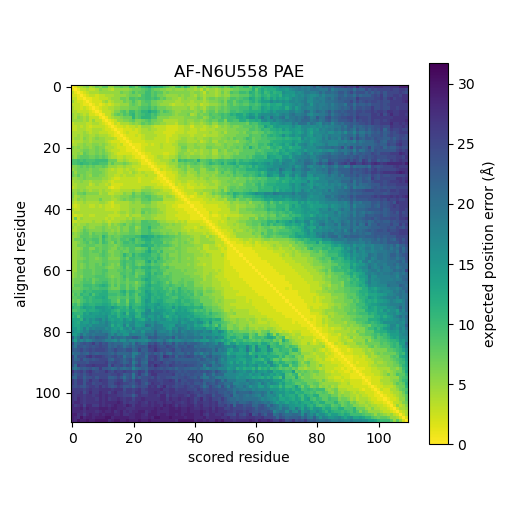LN A O 1
ATOM 730 N N . PHE A 1 92 ? 26.849 -2.321 -37.133 1.00 86.25 92 PHE A N 1
ATOM 731 C CA . PHE A 1 92 ? 27.430 -1.293 -38.001 1.00 86.25 92 PHE A CA 1
A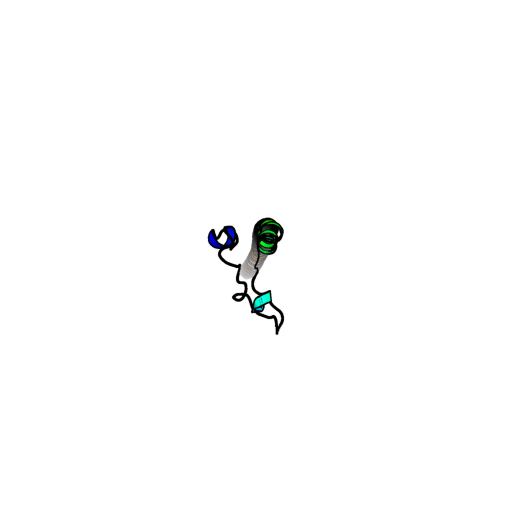TOM 732 C C . PHE A 1 92 ? 28.837 -1.662 -38.480 1.00 86.25 92 PHE A C 1
ATOM 734 O O . PHE A 1 92 ? 29.154 -1.437 -39.647 1.00 86.25 92 PHE A O 1
ATOM 741 N N . GLN A 1 93 ? 29.661 -2.248 -37.611 1.00 85.12 93 GLN A N 1
ATOM 742 C CA . GLN A 1 93 ? 31.013 -2.676 -37.965 1.00 85.12 93 GLN A CA 1
ATOM 743 C C . GLN A 1 93 ? 31.010 -3.809 -39.002 1.00 85.12 93 GLN A C 1
ATOM 745 O O . GLN A 1 93 ? 31.792 -3.770 -39.956 1.00 85.12 93 GLN A O 1
ATOM 750 N N . ASP A 1 94 ? 30.100 -4.774 -38.867 1.00 85.62 94 ASP A N 1
ATOM 751 C CA . ASP A 1 94 ? 29.936 -5.856 -39.842 1.00 85.62 94 ASP A CA 1
ATOM 752 C C . ASP A 1 94 ? 29.523 -5.310 -41.216 1.00 85.62 94 ASP A C 1
ATOM 754 O O . ASP A 1 94 ? 30.100 -5.687 -42.238 1.00 85.62 94 ASP A O 1
ATOM 758 N N . LEU A 1 95 ? 28.577 -4.363 -41.252 1.00 86.81 95 LEU A N 1
ATOM 759 C CA . LEU A 1 95 ? 28.152 -3.710 -42.495 1.00 86.81 95 LEU A CA 1
ATOM 760 C C . LEU A 1 95 ? 29.294 -2.944 -43.169 1.00 86.81 95 LEU A C 1
ATOM 762 O O . LEU A 1 95 ? 29.458 -3.038 -44.385 1.00 86.81 95 LEU A O 1
ATOM 766 N N . GLN A 1 96 ? 30.096 -2.214 -42.394 1.00 85.00 96 GLN A N 1
ATOM 767 C CA . GLN A 1 96 ? 31.244 -1.483 -42.927 1.00 85.00 96 GLN A CA 1
ATOM 768 C C . GLN A 1 96 ? 32.306 -2.437 -43.491 1.00 85.00 96 GLN A C 1
ATOM 770 O O . GLN A 1 96 ? 32.824 -2.210 -44.580 1.00 85.00 96 GLN A O 1
ATOM 775 N N . THR A 1 97 ? 32.567 -3.548 -42.800 1.00 86.56 97 THR A N 1
ATOM 776 C CA . THR A 1 97 ? 33.514 -4.574 -43.258 1.00 86.56 97 THR A CA 1
ATOM 777 C C . THR A 1 97 ? 33.070 -5.204 -44.581 1.00 86.56 97 THR A C 1
ATOM 779 O O . THR A 1 97 ? 33.890 -5.398 -45.479 1.00 86.56 97 THR A O 1
ATOM 782 N N . LEU A 1 98 ? 31.772 -5.493 -44.731 1.00 86.25 98 LEU A N 1
ATOM 783 C CA . LEU A 1 98 ? 31.207 -5.994 -45.988 1.00 86.25 98 LEU A CA 1
ATOM 784 C C . LEU A 1 98 ? 31.343 -4.966 -47.118 1.00 86.25 98 LEU A C 1
ATOM 786 O O . LEU A 1 98 ? 31.791 -5.312 -48.209 1.00 86.25 98 LEU A O 1
ATOM 790 N N . GLN A 1 99 ? 31.024 -3.700 -46.843 1.00 86.69 99 GLN A N 1
ATOM 791 C CA . GLN A 1 99 ? 31.163 -2.617 -47.816 1.00 86.69 99 GLN A CA 1
ATOM 792 C C . GLN A 1 99 ? 32.620 -2.439 -48.278 1.00 86.69 99 GLN A C 1
ATOM 794 O O . GLN A 1 99 ? 32.872 -2.276 -49.474 1.00 86.69 99 GLN A O 1
ATOM 799 N N . ASP A 1 100 ? 33.580 -2.498 -47.355 1.00 84.31 100 ASP A N 1
ATOM 800 C CA . ASP A 1 100 ? 35.006 -2.391 -47.670 1.00 84.31 100 ASP A CA 1
ATOM 801 C C . ASP A 1 100 ? 35.495 -3.596 -48.493 1.00 84.31 100 ASP A C 1
ATOM 803 O O . ASP A 1 100 ? 36.267 -3.427 -49.442 1.00 84.31 100 ASP A O 1
ATOM 807 N N . ALA A 1 101 ? 35.014 -4.807 -48.192 1.00 81.88 101 ALA A N 1
ATOM 808 C CA . ALA A 1 101 ? 35.314 -6.008 -48.970 1.00 81.88 101 ALA A CA 1
ATOM 809 C C . ALA A 1 101 ? 34.761 -5.928 -50.405 1.00 81.88 101 ALA A C 1
ATOM 811 O O . ALA A 1 101 ? 35.473 -6.258 -51.359 1.00 81.88 101 ALA A O 1
ATOM 812 N N . ASP A 1 102 ? 33.532 -5.436 -50.575 1.00 82.12 102 ASP A N 1
ATOM 813 C CA . ASP A 1 102 ? 32.921 -5.222 -51.889 1.00 82.12 102 ASP A CA 1
ATOM 814 C C . ASP A 1 102 ? 33.673 -4.159 -52.697 1.00 82.12 102 ASP A C 1
ATOM 816 O O . ASP A 1 102 ? 33.937 -4.351 -53.889 1.00 82.12 102 ASP A O 1
ATOM 820 N N . LEU A 1 103 ? 34.094 -3.066 -52.053 1.00 78.88 103 LEU A N 1
ATOM 821 C CA . LEU A 1 103 ? 34.887 -2.016 -52.693 1.00 78.88 103 LEU A CA 1
ATOM 822 C C . LEU A 1 103 ? 36.265 -2.532 -53.133 1.00 78.88 103 LEU A C 1
ATOM 824 O O . LEU A 1 103 ? 36.709 -2.240 -54.246 1.00 78.88 103 LEU A O 1
ATOM 828 N N . LEU A 1 104 ? 36.938 -3.322 -52.291 1.00 76.31 104 LEU A N 1
ATOM 829 C CA . LEU A 1 104 ? 38.203 -3.972 -52.642 1.00 76.31 104 LEU A CA 1
ATOM 830 C C . LEU A 1 104 ? 38.020 -4.975 -53.789 1.00 76.31 104 LEU A C 1
ATOM 832 O O . LEU A 1 104 ? 38.841 -5.010 -54.705 1.00 76.31 104 LEU A O 1
ATOM 836 N N . SER A 1 105 ? 36.942 -5.758 -53.786 1.00 75.31 105 SER A N 1
ATOM 837 C CA . SER A 1 105 ? 36.603 -6.684 -54.875 1.00 75.31 105 SER A CA 1
ATOM 838 C C . SER A 1 105 ? 36.347 -5.944 -56.193 1.00 75.31 105 SER A C 1
ATOM 840 O O . SER A 1 105 ? 36.874 -6.335 -57.234 1.00 75.31 105 SER A O 1
ATOM 842 N N . ALA A 1 106 ? 35.610 -4.830 -56.152 1.00 72.44 106 ALA A N 1
ATOM 843 C CA . ALA A 1 106 ? 35.351 -3.989 -57.317 1.00 72.44 106 ALA A CA 1
ATOM 844 C C . ALA A 1 106 ? 36.631 -3.330 -57.852 1.00 72.44 106 ALA A C 1
ATOM 846 O O . ALA A 1 106 ? 36.855 -3.325 -59.059 1.00 72.44 106 ALA A O 1
ATOM 847 N N . LYS A 1 107 ? 37.504 -2.832 -56.969 1.00 71.38 107 LYS A N 1
ATOM 848 C CA . LYS A 1 10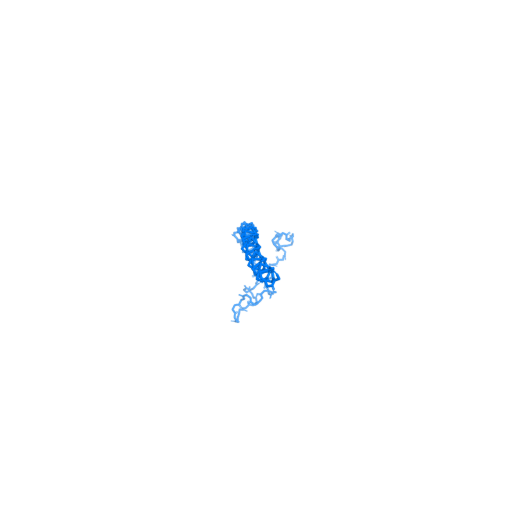7 ? 38.785 -2.219 -57.349 1.00 71.38 107 LYS A CA 1
ATOM 849 C C . LYS A 1 107 ? 39.749 -3.209 -58.010 1.00 71.38 107 LYS A C 1
ATOM 851 O O . LYS A 1 107 ? 40.492 -2.805 -58.890 1.00 71.38 107 LYS A O 1
ATOM 856 N N . ASN A 1 108 ? 39.724 -4.485 -57.625 1.00 61.78 108 ASN A N 1
ATOM 857 C CA . ASN A 1 108 ? 40.547 -5.528 -58.252 1.00 61.78 108 ASN A CA 1
ATOM 858 C C . ASN A 1 108 ? 40.025 -5.992 -59.628 1.00 61.78 108 ASN A C 1
ATOM 860 O O . ASN A 1 108 ? 40.691 -6.787 -60.289 1.00 61.78 108 ASN A O 1
ATOM 864 N N . ARG A 1 109 ? 38.836 -5.543 -60.060 1.00 58.59 109 ARG A N 1
ATOM 865 C CA . ARG A 1 109 ? 38.262 -5.864 -61.380 1.00 58.59 10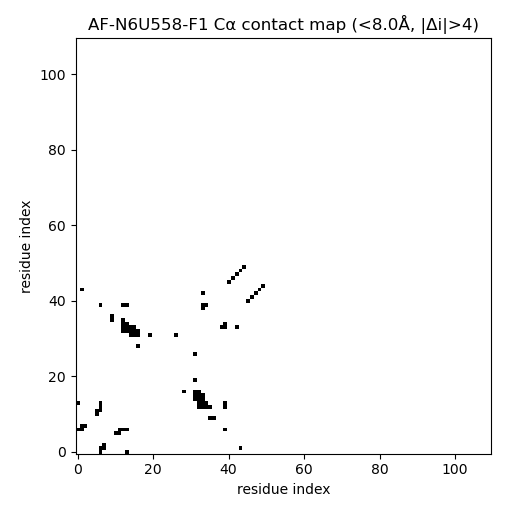9 ARG A CA 1
ATOM 866 C C . ARG A 1 109 ? 38.560 -4.817 -62.461 1.00 58.59 109 ARG A C 1
ATOM 868 O O . ARG A 1 109 ? 38.135 -5.029 -63.596 1.00 58.59 109 ARG A O 1
ATOM 875 N N . PHE A 1 110 ? 39.255 -3.729 -62.124 1.00 48.66 110 PHE A N 1
ATOM 876 C CA . PHE A 1 110 ? 39.679 -2.681 -63.058 1.00 48.66 110 PHE A CA 1
ATOM 877 C C . PHE A 1 110 ? 41.198 -2.648 -63.208 1.00 48.66 110 PHE A C 1
ATOM 879 O O . PHE A 1 110 ? 41.895 -2.844 -62.188 1.00 48.66 110 PHE A O 1
#

InterPro domains:
  IPR001614 Myelin proteolipid protein PLP [PF01275] (1-88)
  IPR001614 Myelin proteolipid protein PLP [PTHR11683] (1-104)

pLDDT: mean 85.82, std 7.71, range [48.66, 98.06]

Organism: Dendroctonus ponderosae (NCBI:txid77166)

Radius of gyration: 34.49 Å; Cα contacts (8 Å, |Δi|>4): 43; chains: 1; bounding box: 67×28×93 Å

Secondary structure (DSSP, 8-state):
-TT-HHHHTTSS-EE-GGGGGGSPTT--GGGGEE-SHHHHHHIIIIIIHHHHHHHHHHHHHHHHHHHHHHHHHHHHHHHHHHHHHHHHHHHHHHHHHHHHHHHHHHHTT-

Foldseek 3Di:
DLPPVCLVVQVDWDAQVVVCVVDDPPDDRVVRIQHDDVRSCCCVPVPVVVVVVVVVVVVVVVVVVVVVVVVVVVVVVVVVVVVVVVVVVVVVVVVVVVVVVVVVVVVVVD

Sequence (110 aa):
MCENPRVASLQDSIDLTQFYFLFPAGTRQEHMKVEGESNVKAFCKDYVEKVTIMFILAAVSAVLVILSLIHYLMCLAANYAHIRNQEKFLQFQDLQTLQDADLLSAKNRF